Protein AF-A0A522WCZ5-F1 (afdb_monomer_lite)

pLDDT: mean 74.78, std 12.74, range [39.81, 92.44]

Radius of gyration: 22.77 Å; chains: 1; bounding box: 45×47×56 Å

Foldseek 3Di:
DPVVVVLVVVLVVCVVVVQVVCCVVPVNDDPDDPVNSVVVSVVSVVVVVVCVVCVCVPPLPPLVVVVVVVQVVCPPVGDDPVVSCVVCDCCNRPVVVLVVCVVVQQWDDDPPDIGGDPVVVVVLVVVCVVCVVVVHDPPDD

Structure (mmCIF, N/CA/C/O backbone):
data_AF-A0A522WCZ5-F1
#
_entry.id   AF-A0A522WCZ5-F1
#
loop_
_atom_site.group_PDB
_atom_site.id
_atom_site.type_symbol
_atom_site.label_atom_id
_atom_site.label_alt_id
_atom_site.label_comp_id
_atom_site.label_asym_id
_atom_site.label_entity_id
_atom_site.label_seq_id
_atom_site.pdbx_PDB_ins_code
_atom_site.Cartn_x
_atom_site.Cartn_y
_atom_site.Cartn_z
_atom_site.occupancy
_atom_site.B_iso_or_equiv
_atom_site.auth_seq_id
_atom_site.auth_comp_id
_atom_site.auth_asym_id
_atom_site.auth_atom_id
_atom_site.pdbx_PDB_model_num
ATOM 1 N N . MET A 1 1 ? 11.810 3.258 1.754 1.00 39.81 1 MET A N 1
ATOM 2 C CA . MET A 1 1 ? 12.396 3.565 0.423 1.00 39.81 1 MET A CA 1
ATOM 3 C C . MET A 1 1 ? 13.005 2.344 -0.287 1.00 39.81 1 MET A C 1
ATOM 5 O O . MET A 1 1 ? 13.502 2.488 -1.392 1.00 39.81 1 MET A O 1
ATOM 9 N N . THR A 1 2 ? 12.931 1.140 0.289 1.00 40.75 2 THR A N 1
ATOM 10 C CA . THR A 1 2 ? 13.509 -0.110 -0.249 1.00 40.75 2 THR A CA 1
ATOM 11 C C . THR A 1 2 ? 12.568 -0.895 -1.176 1.00 40.75 2 THR A C 1
ATOM 13 O O . THR A 1 2 ? 13.039 -1.578 -2.079 1.00 40.75 2 THR A O 1
ATOM 16 N N . PHE A 1 3 ? 11.245 -0.745 -1.043 1.00 43.84 3 PHE A N 1
ATOM 17 C CA . PHE A 1 3 ? 10.259 -1.483 -1.856 1.00 43.84 3 PHE A CA 1
ATOM 18 C C . PHE A 1 3 ? 10.184 -1.058 -3.333 1.00 43.84 3 PHE A C 1
ATOM 20 O O . PHE A 1 3 ? 9.753 -1.842 -4.170 1.00 43.84 3 PHE A O 1
ATOM 27 N N . ALA A 1 4 ? 10.638 0.151 -3.679 1.00 44.78 4 ALA A N 1
ATOM 28 C CA . ALA A 1 4 ? 10.632 0.632 -5.064 1.00 44.78 4 ALA A CA 1
ATOM 29 C C . ALA A 1 4 ? 11.800 0.083 -5.907 1.00 44.78 4 ALA A C 1
ATOM 31 O O . ALA A 1 4 ? 11.742 0.130 -7.132 1.00 44.78 4 ALA A O 1
ATOM 32 N N . VAL A 1 5 ? 12.851 -0.442 -5.264 1.00 46.78 5 VAL A N 1
ATOM 33 C CA . VAL A 1 5 ? 14.064 -0.939 -5.940 1.00 46.78 5 VAL A CA 1
ATOM 34 C C . VAL A 1 5 ? 13.913 -2.411 -6.349 1.00 46.78 5 VAL A C 1
ATOM 36 O O . VAL A 1 5 ? 14.450 -2.831 -7.372 1.00 46.78 5 VAL A O 1
ATOM 39 N N . ALA A 1 6 ? 13.118 -3.186 -5.607 1.00 49.28 6 ALA A N 1
ATOM 40 C CA . ALA A 1 6 ? 12.895 -4.609 -5.861 1.00 49.28 6 ALA A CA 1
ATOM 41 C C . ALA A 1 6 ? 12.370 -4.948 -7.280 1.00 49.28 6 ALA A C 1
ATOM 43 O O . ALA A 1 6 ? 12.949 -5.839 -7.902 1.00 49.28 6 ALA A O 1
ATOM 44 N N . PRO A 1 7 ? 11.369 -4.249 -7.861 1.00 50.47 7 PRO A N 1
ATOM 45 C CA . PRO A 1 7 ? 10.845 -4.621 -9.181 1.00 50.47 7 PRO A CA 1
ATOM 46 C C . PRO A 1 7 ? 11.799 -4.313 -10.350 1.00 50.47 7 PRO A C 1
ATOM 48 O O . PRO A 1 7 ? 11.602 -4.837 -11.441 1.00 50.47 7 PRO A O 1
ATOM 51 N N . ALA A 1 8 ? 12.839 -3.493 -10.144 1.00 52.66 8 ALA A N 1
ATOM 52 C CA . ALA A 1 8 ? 13.817 -3.148 -11.183 1.00 52.66 8 ALA A CA 1
ATOM 53 C C . ALA A 1 8 ? 15.066 -4.051 -11.170 1.00 52.66 8 ALA A C 1
ATOM 55 O O . ALA A 1 8 ? 15.680 -4.269 -12.212 1.00 52.66 8 ALA A O 1
ATOM 56 N N . VAL A 1 9 ? 15.444 -4.598 -10.009 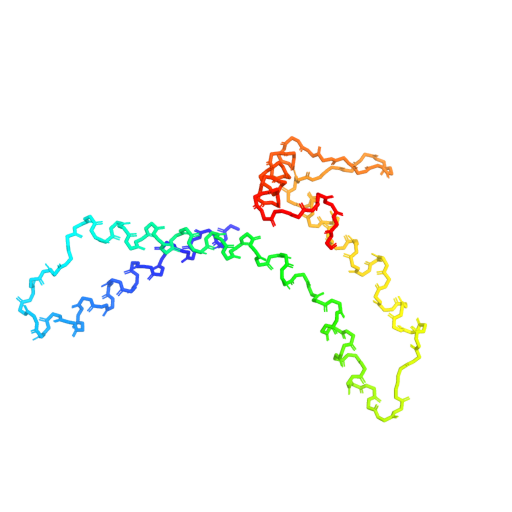1.00 56.28 9 VAL A N 1
ATOM 57 C CA . VAL A 1 9 ? 16.657 -5.429 -9.864 1.00 56.28 9 VAL A CA 1
ATOM 58 C C . VAL A 1 9 ? 16.416 -6.869 -10.321 1.00 56.28 9 VAL A C 1
ATOM 60 O O . VAL A 1 9 ? 17.309 -7.492 -10.893 1.00 56.28 9 VAL A O 1
ATOM 63 N N . ILE A 1 10 ? 15.201 -7.388 -10.130 1.00 58.91 10 ILE A N 1
ATOM 64 C CA . ILE A 1 10 ? 14.852 -8.776 -10.458 1.00 58.91 10 ILE A CA 1
ATOM 65 C C . ILE A 1 10 ? 14.965 -9.064 -11.972 1.00 58.91 10 ILE A C 1
ATOM 67 O O . ILE A 1 10 ? 15.601 -10.058 -12.315 1.00 58.91 10 ILE A O 1
ATOM 71 N N . PRO A 1 11 ? 14.478 -8.212 -12.900 1.00 58.47 11 PRO A N 1
ATOM 72 C CA . PRO A 1 11 ? 14.620 -8.455 -14.340 1.00 58.47 11 PRO A CA 1
ATOM 73 C C . PRO A 1 11 ? 16.074 -8.399 -14.825 1.00 58.47 11 PRO A C 1
ATOM 75 O O . PRO A 1 11 ? 16.472 -9.190 -15.676 1.00 58.47 11 PRO A O 1
ATOM 78 N N . VAL A 1 12 ? 16.883 -7.493 -14.261 1.00 63.16 12 VAL A N 1
ATOM 79 C CA . VAL A 1 12 ? 18.311 -7.349 -14.599 1.00 63.16 12 VAL A CA 1
ATOM 80 C C . VAL A 1 12 ? 19.111 -8.548 -14.090 1.00 63.16 12 VAL A C 1
ATOM 82 O O . VAL A 1 12 ? 19.961 -9.069 -14.808 1.00 63.16 12 VAL A O 1
ATOM 85 N N . PHE A 1 13 ? 18.803 -9.031 -12.884 1.00 63.91 13 PHE A N 1
ATOM 86 C CA . PHE A 1 13 ? 19.403 -10.236 -12.316 1.00 63.91 13 PHE A CA 1
ATOM 87 C C . PHE A 1 13 ? 19.006 -11.493 -13.099 1.00 63.91 13 PHE A C 1
ATOM 89 O O . PHE A 1 13 ? 19.873 -12.290 -13.448 1.00 63.91 13 PHE A O 1
ATOM 96 N N . PHE A 1 14 ? 17.726 -11.638 -13.460 1.00 63.47 14 PHE A N 1
ATOM 97 C CA . PHE A 1 14 ? 17.274 -12.721 -14.335 1.00 63.47 14 PHE A CA 1
ATOM 98 C C . PHE A 1 14 ? 17.982 -12.673 -15.688 1.00 63.47 14 PHE A C 1
ATOM 100 O O . PHE A 1 14 ? 18.445 -13.708 -16.143 1.00 63.47 14 PHE A O 1
ATOM 107 N N . TYR A 1 15 ? 18.151 -11.499 -16.301 1.00 63.44 15 TYR A N 1
ATOM 108 C CA . TYR A 1 15 ? 18.879 -11.368 -17.565 1.00 63.44 15 TYR A CA 1
ATOM 109 C C . TYR A 1 15 ? 20.366 -11.740 -17.430 1.00 63.44 15 TYR A C 1
ATOM 111 O O . TYR A 1 15 ? 20.887 -12.485 -18.258 1.00 63.44 15 TYR A O 1
ATOM 119 N N . ALA A 1 16 ? 21.032 -11.294 -16.359 1.00 66.19 16 ALA A N 1
ATOM 120 C CA . ALA A 1 16 ? 22.437 -11.600 -16.079 1.00 66.19 16 ALA A CA 1
ATOM 121 C C . ALA A 1 16 ? 22.690 -13.089 -15.776 1.00 66.19 16 ALA A C 1
ATOM 123 O O . ALA A 1 16 ? 23.751 -13.606 -16.117 1.00 66.19 16 ALA A O 1
ATOM 124 N N . VAL A 1 17 ? 21.724 -13.780 -15.164 1.00 67.00 17 VAL A N 1
ATOM 125 C CA . VAL A 1 17 ? 21.795 -15.221 -14.860 1.00 67.00 17 VAL A CA 1
ATOM 126 C C . VAL A 1 17 ? 21.334 -16.080 -16.044 1.00 67.00 17 VAL A C 1
ATOM 128 O O . VAL A 1 17 ? 21.859 -17.170 -16.256 1.00 67.00 17 VAL A O 1
ATOM 131 N N . TYR A 1 18 ? 20.392 -15.591 -16.852 1.00 65.19 18 TYR A N 1
ATOM 132 C CA . TYR A 1 18 ? 19.861 -16.298 -18.018 1.00 65.19 18 TYR A CA 1
ATOM 133 C C . TYR A 1 18 ? 20.880 -16.344 -19.167 1.00 65.19 18 TYR A C 1
ATOM 135 O O . TYR A 1 18 ? 21.119 -17.417 -19.715 1.00 65.19 18 TYR A O 1
ATOM 143 N N . LEU A 1 19 ? 21.564 -15.232 -19.470 1.00 61.69 19 LEU A N 1
ATOM 144 C CA . LEU A 1 19 ? 22.585 -15.132 -20.530 1.00 61.69 19 LEU A CA 1
ATOM 145 C C . LEU A 1 19 ? 23.659 -16.245 -20.508 1.00 61.69 19 LEU A C 1
ATOM 147 O O . LEU A 1 19 ? 23.851 -16.881 -21.546 1.00 61.69 19 LEU A O 1
ATOM 151 N N . PRO A 1 20 ? 24.333 -16.548 -19.379 1.00 63.62 20 PRO A N 1
ATOM 152 C CA . PRO A 1 20 ? 25.348 -17.602 -19.330 1.00 63.62 20 PRO A CA 1
ATOM 153 C C . PRO A 1 20 ? 24.773 -19.022 -19.426 1.00 63.62 20 PRO A C 1
ATOM 155 O O . PRO A 1 20 ? 25.512 -19.942 -19.767 1.00 63.62 20 PRO A O 1
ATOM 158 N N . PHE A 1 21 ? 23.478 -19.221 -19.154 1.00 65.81 21 PHE A N 1
ATOM 159 C CA . PHE A 1 21 ? 22.845 -20.545 -19.175 1.00 65.81 21 PHE A CA 1
ATOM 160 C C . PHE A 1 21 ? 22.404 -20.972 -20.585 1.00 65.81 21 PHE A C 1
ATOM 162 O O . PHE A 1 21 ? 22.465 -22.150 -20.927 1.00 65.81 21 PHE A O 1
ATOM 169 N N . ILE A 1 22 ? 22.001 -20.015 -21.427 1.00 60.12 22 ILE A N 1
ATOM 170 C CA . ILE A 1 22 ? 21.601 -20.255 -22.828 1.00 60.12 22 ILE A CA 1
ATOM 171 C C . ILE A 1 22 ? 22.720 -20.000 -23.844 1.00 60.12 22 ILE A C 1
ATOM 173 O O . ILE A 1 22 ? 22.693 -20.616 -24.906 1.00 60.12 22 ILE A O 1
ATOM 177 N N . ALA A 1 23 ? 23.726 -19.170 -23.534 1.00 60.25 23 ALA A N 1
ATOM 178 C CA . ALA A 1 23 ? 24.867 -18.914 -24.424 1.00 60.25 23 ALA A CA 1
ATOM 179 C C . ALA A 1 23 ? 25.568 -20.180 -24.981 1.00 60.25 23 ALA A C 1
ATOM 181 O O . ALA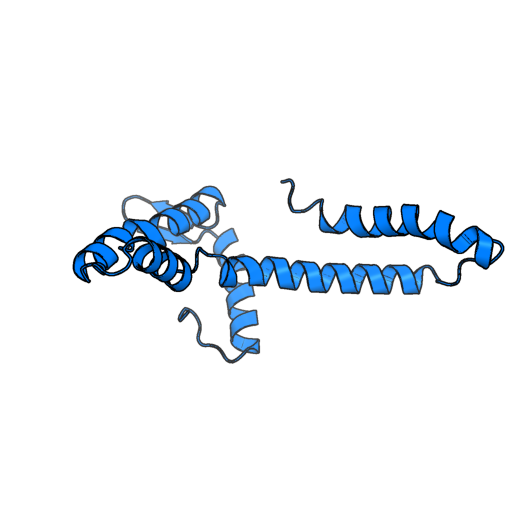 A 1 23 ? 25.939 -20.158 -26.158 1.00 60.25 23 ALA A O 1
ATOM 182 N N . PRO A 1 24 ? 25.710 -21.295 -24.227 1.00 60.50 24 PRO A N 1
ATOM 183 C CA . PRO A 1 24 ? 26.303 -22.530 -24.750 1.00 60.50 24 PRO A CA 1
ATOM 184 C C . PRO A 1 24 ? 25.406 -23.274 -25.750 1.00 60.50 24 PRO A C 1
ATOM 186 O O . PRO A 1 24 ? 25.905 -24.054 -26.554 1.00 60.50 24 PRO A O 1
ATOM 189 N N . ILE A 1 25 ? 24.089 -23.056 -25.694 1.00 64.25 25 ILE A N 1
ATOM 190 C CA . ILE A 1 25 ? 23.086 -23.757 -26.513 1.00 64.25 25 ILE A CA 1
ATOM 191 C C . ILE A 1 25 ? 22.858 -23.016 -27.840 1.00 64.25 25 ILE A C 1
ATOM 193 O O . ILE A 1 25 ? 22.453 -23.616 -28.832 1.00 64.25 25 ILE A O 1
ATOM 197 N N . THR A 1 26 ? 23.137 -21.712 -27.875 1.00 58.47 26 THR A N 1
ATOM 198 C CA . THR A 1 26 ? 22.663 -20.816 -28.937 1.00 58.47 26 THR A CA 1
ATOM 199 C C . THR A 1 26 ? 23.760 -20.128 -29.744 1.00 58.47 26 THR A C 1
ATOM 201 O O . THR A 1 26 ? 23.465 -19.366 -30.665 1.00 58.47 26 THR A O 1
ATOM 204 N N . GLY A 1 27 ? 25.031 -20.353 -29.406 1.00 60.34 27 GLY A N 1
ATOM 205 C CA . GLY A 1 27 ? 26.157 -19.730 -30.107 1.00 60.34 27 GLY A CA 1
ATOM 206 C C . GLY A 1 27 ? 26.255 -18.211 -29.913 1.00 60.34 27 GLY A C 1
ATOM 207 O O . GLY A 1 27 ? 26.929 -17.543 -30.691 1.00 60.34 27 GLY A O 1
ATOM 208 N N . GLY A 1 28 ? 25.597 -17.653 -28.890 1.00 57.84 28 GLY A N 1
ATOM 209 C CA . GLY A 1 28 ? 25.733 -16.242 -28.506 1.00 57.84 28 GLY A CA 1
ATOM 210 C C . GLY A 1 28 ? 24.861 -15.241 -29.275 1.00 57.84 28 GLY A C 1
ATOM 211 O O . GLY A 1 28 ? 25.017 -14.038 -29.069 1.00 57.84 28 GLY A O 1
ATOM 212 N N . ALA A 1 29 ? 23.929 -15.690 -30.121 1.00 57.06 29 ALA A N 1
ATOM 213 C CA . ALA A 1 29 ? 22.973 -14.796 -30.774 1.00 57.06 29 ALA A CA 1
ATOM 214 C C . ALA A 1 29 ? 21.784 -14.476 -29.837 1.00 57.06 29 ALA A C 1
ATOM 216 O O . ALA A 1 29 ? 21.148 -15.402 -29.323 1.00 57.06 29 ALA A O 1
ATOM 217 N N . PRO A 1 30 ? 21.451 -13.193 -29.592 1.00 60.78 30 PRO A N 1
ATOM 218 C CA . PRO A 1 30 ? 20.280 -12.839 -28.797 1.00 60.78 30 PRO A CA 1
ATOM 219 C C . PRO A 1 30 ? 18.992 -13.137 -29.585 1.00 60.78 30 PRO A C 1
ATOM 221 O O . PRO A 1 30 ? 18.782 -12.579 -30.658 1.00 60.78 30 PRO A O 1
ATOM 224 N N . TYR A 1 31 ? 18.120 -14.002 -29.049 1.00 62.47 31 TYR A N 1
ATOM 225 C CA . TYR A 1 31 ? 16.792 -14.288 -29.633 1.00 62.47 31 TYR A CA 1
ATOM 226 C C . TYR A 1 31 ? 15.798 -13.150 -29.442 1.00 62.47 31 TYR A C 1
ATOM 228 O O . TYR A 1 31 ? 14.841 -13.051 -30.201 1.00 62.47 31 TYR A O 1
ATOM 236 N N . PHE A 1 32 ? 16.016 -12.319 -28.423 1.00 64.81 32 PHE A N 1
ATOM 237 C CA . PHE A 1 32 ? 15.115 -11.234 -28.083 1.00 64.81 32 PHE A CA 1
ATOM 238 C C . PHE A 1 32 ? 15.662 -9.908 -28.588 1.00 64.81 32 PHE A C 1
ATOM 240 O O . PHE A 1 32 ? 16.785 -9.503 -28.277 1.00 64.81 32 PHE A O 1
ATOM 247 N N . THR A 1 33 ? 14.833 -9.210 -29.348 1.00 77.31 33 THR A N 1
ATOM 248 C CA . THR A 1 33 ? 15.045 -7.810 -29.686 1.00 77.31 33 THR A CA 1
ATOM 249 C C . THR A 1 33 ? 14.912 -6.939 -28.435 1.00 77.31 33 THR A C 1
ATOM 251 O O . THR A 1 33 ? 14.218 -7.277 -27.473 1.00 77.31 33 THR A O 1
ATOM 254 N N . VAL A 1 34 ? 15.546 -5.763 -28.450 1.00 76.69 34 VAL A N 1
ATOM 255 C CA . VAL A 1 34 ? 15.431 -4.768 -27.363 1.00 76.69 34 VAL A CA 1
ATOM 256 C C . VAL A 1 34 ? 13.962 -4.430 -27.067 1.00 76.69 34 VAL A C 1
ATOM 258 O O . VAL A 1 34 ? 13.594 -4.203 -25.916 1.00 76.69 34 VAL A O 1
ATOM 261 N N . TYR A 1 35 ? 13.112 -4.453 -28.097 1.00 79.00 35 TYR A N 1
ATOM 262 C CA . TYR A 1 35 ? 11.676 -4.224 -27.978 1.00 79.00 35 TYR A CA 1
ATOM 263 C C . TYR A 1 35 ? 10.963 -5.322 -27.187 1.00 79.00 35 TYR A C 1
ATOM 265 O O . TYR A 1 35 ? 10.174 -5.002 -26.305 1.00 79.00 35 TYR A O 1
ATOM 273 N N . GLU A 1 36 ? 11.269 -6.597 -27.434 1.00 78.19 36 GLU A N 1
ATOM 274 C CA . GLU A 1 36 ? 10.670 -7.708 -26.684 1.00 78.19 36 GLU A CA 1
ATOM 275 C C . GLU A 1 36 ? 11.083 -7.671 -25.213 1.00 78.19 36 GLU A C 1
ATOM 277 O O . GLU A 1 36 ? 10.247 -7.865 -24.329 1.00 78.19 36 GLU A O 1
ATOM 282 N N . PHE A 1 37 ? 12.342 -7.326 -24.932 1.00 77.94 37 PHE A N 1
ATOM 283 C CA . PHE A 1 37 ? 12.800 -7.149 -23.557 1.00 77.94 37 PHE A CA 1
ATOM 284 C C . PHE A 1 37 ? 12.069 -5.995 -22.855 1.00 77.94 37 PHE A C 1
ATOM 286 O O . PHE A 1 37 ? 11.621 -6.140 -21.716 1.00 77.94 37 PHE A O 1
ATOM 293 N N . LEU A 1 38 ? 11.882 -4.868 -23.551 1.00 80.88 38 LEU A N 1
ATOM 294 C CA . LEU A 1 38 ? 11.114 -3.736 -23.037 1.00 80.88 38 LEU A CA 1
ATOM 295 C C . LEU A 1 38 ? 9.651 -4.119 -22.769 1.00 80.88 38 LEU A C 1
ATOM 297 O O . LEU A 1 38 ? 9.099 -3.729 -21.740 1.00 80.88 38 LEU A O 1
ATOM 301 N N . SER A 1 39 ? 9.029 -4.904 -23.652 1.00 83.69 39 SER A N 1
ATOM 302 C CA . SER A 1 39 ? 7.659 -5.394 -23.474 1.00 83.69 39 SER A CA 1
ATOM 303 C C . SER A 1 39 ? 7.525 -6.312 -22.260 1.00 83.69 39 SER A C 1
ATOM 305 O O . SER A 1 39 ? 6.605 -6.130 -21.464 1.00 83.69 39 SER A O 1
ATOM 307 N N . VAL A 1 40 ? 8.451 -7.258 -22.074 1.00 84.75 40 VAL A N 1
ATOM 308 C CA . VAL A 1 40 ? 8.468 -8.149 -20.901 1.00 84.75 40 VAL A CA 1
ATOM 309 C C . VAL A 1 40 ? 8.670 -7.350 -19.615 1.00 84.75 40 VAL A C 1
ATOM 311 O O . VAL A 1 40 ? 7.966 -7.579 -18.631 1.00 84.75 40 VAL A O 1
ATOM 314 N N . TYR A 1 41 ? 9.581 -6.374 -19.630 1.00 82.38 41 TYR A N 1
ATOM 315 C CA . TYR A 1 41 ? 9.815 -5.498 -18.487 1.00 82.38 41 TYR A CA 1
ATOM 316 C C . TYR A 1 41 ? 8.571 -4.679 -18.132 1.00 82.38 41 TYR A C 1
ATOM 318 O O . TYR A 1 41 ? 8.165 -4.654 -16.971 1.00 82.38 41 TYR A O 1
ATOM 326 N N . LEU A 1 42 ? 7.931 -4.048 -19.122 1.00 86.19 42 LEU A N 1
ATOM 327 C CA . LEU A 1 42 ? 6.701 -3.281 -18.919 1.00 86.19 42 LEU A CA 1
ATOM 328 C C . LEU A 1 42 ? 5.575 -4.158 -18.371 1.00 86.19 42 LEU A C 1
ATOM 330 O O . LEU A 1 42 ? 4.921 -3.762 -17.410 1.00 86.19 42 LEU A O 1
ATOM 334 N N . LEU A 1 43 ? 5.389 -5.360 -18.919 1.00 87.38 43 LEU A N 1
ATOM 335 C CA . LEU A 1 43 ? 4.386 -6.307 -18.437 1.00 87.38 43 LEU A CA 1
ATOM 336 C C . LEU A 1 43 ? 4.646 -6.708 -16.980 1.00 87.38 43 LEU A C 1
ATOM 338 O O . LEU A 1 43 ? 3.745 -6.628 -16.143 1.00 87.38 43 LEU A O 1
ATOM 342 N N . HIS A 1 44 ? 5.880 -7.105 -16.662 1.00 85.06 44 HIS A N 1
ATOM 343 C CA . HIS A 1 44 ? 6.272 -7.470 -15.303 1.00 85.06 44 HIS A CA 1
ATOM 344 C C . HIS A 1 44 ? 6.067 -6.306 -14.330 1.00 85.06 44 HIS A C 1
ATOM 346 O O . HIS A 1 44 ? 5.522 -6.489 -13.241 1.00 85.06 44 HIS A O 1
ATOM 352 N N . TYR A 1 45 ? 6.456 -5.099 -14.737 1.00 85.56 45 TYR A N 1
ATOM 353 C CA . TYR A 1 45 ? 6.283 -3.889 -13.949 1.00 85.56 45 TYR A CA 1
ATOM 354 C C . TYR A 1 45 ? 4.802 -3.587 -13.688 1.00 85.56 45 TYR A C 1
ATOM 356 O O . TYR A 1 45 ? 4.419 -3.352 -12.543 1.00 85.56 45 TYR A O 1
ATOM 364 N N . SER A 1 46 ? 3.947 -3.667 -14.711 1.00 88.88 46 SER A N 1
ATOM 365 C CA . SER A 1 46 ? 2.501 -3.468 -14.572 1.00 88.88 46 SER A CA 1
ATOM 366 C C . SER A 1 46 ? 1.858 -4.485 -13.627 1.00 88.88 46 SER A C 1
ATOM 368 O O . SER A 1 46 ? 1.083 -4.091 -12.756 1.00 88.88 46 SER A O 1
ATOM 370 N N . ILE A 1 47 ? 2.202 -5.771 -13.746 1.00 86.12 47 ILE A N 1
ATOM 371 C CA . ILE A 1 47 ? 1.687 -6.822 -12.854 1.00 86.12 47 ILE A CA 1
ATOM 372 C C . ILE A 1 47 ? 2.193 -6.613 -11.423 1.00 86.12 47 ILE A C 1
ATOM 374 O O . ILE A 1 47 ? 1.422 -6.736 -10.475 1.00 86.12 47 ILE A O 1
ATOM 378 N N . SER A 1 48 ? 3.462 -6.239 -11.254 1.00 86.75 48 SER A N 1
ATOM 379 C CA . SER A 1 48 ? 4.045 -5.969 -9.936 1.00 86.75 48 SER A CA 1
ATOM 380 C C . SER A 1 48 ? 3.376 -4.777 -9.258 1.00 86.75 48 SER A C 1
ATOM 382 O O . SER A 1 48 ? 3.060 -4.838 -8.074 1.00 86.75 48 SER A O 1
ATOM 384 N N . LEU A 1 49 ? 3.096 -3.703 -10.004 1.00 83.31 49 LEU A N 1
ATOM 385 C CA . LEU A 1 49 ? 2.325 -2.570 -9.495 1.00 83.31 49 LEU A CA 1
ATOM 386 C C . LEU A 1 49 ? 0.897 -2.975 -9.128 1.00 83.31 49 LEU A C 1
ATOM 388 O O . LEU A 1 49 ? 0.417 -2.581 -8.068 1.00 83.31 49 LEU A O 1
ATOM 392 N N . ALA A 1 50 ? 0.231 -3.778 -9.961 1.00 82.50 50 ALA A N 1
ATOM 393 C CA . ALA A 1 50 ? -1.099 -4.296 -9.652 1.00 82.50 50 ALA A CA 1
ATOM 394 C C . ALA A 1 50 ? -1.087 -5.143 -8.368 1.00 82.50 50 ALA A C 1
ATOM 396 O O . ALA A 1 50 ? -1.973 -4.986 -7.527 1.00 82.50 50 ALA A O 1
ATOM 397 N N . TYR A 1 51 ? -0.056 -5.972 -8.176 1.00 80.88 51 TYR A N 1
ATOM 398 C CA . TYR A 1 51 ? 0.152 -6.745 -6.955 1.00 80.88 51 TYR A CA 1
ATOM 399 C C . TYR A 1 51 ? 0.368 -5.834 -5.745 1.00 80.88 51 TYR A C 1
ATOM 401 O O . TYR A 1 51 ? -0.377 -5.939 -4.781 1.00 80.88 51 TYR A O 1
ATOM 409 N N . ILE A 1 52 ? 1.308 -4.886 -5.807 1.00 79.06 52 ILE A N 1
ATOM 410 C CA . ILE A 1 52 ? 1.601 -3.953 -4.704 1.00 79.06 52 ILE A CA 1
ATOM 411 C C . ILE A 1 52 ? 0.371 -3.119 -4.331 1.00 79.06 52 ILE A C 1
ATOM 413 O O . ILE A 1 52 ? 0.148 -2.863 -3.154 1.00 79.06 52 ILE A O 1
ATOM 417 N N . LEU A 1 53 ? -0.438 -2.695 -5.305 1.00 74.19 53 LEU A N 1
ATOM 418 C CA . LEU A 1 53 ? -1.673 -1.950 -5.044 1.00 74.19 53 LEU A CA 1
ATOM 419 C C . LEU A 1 53 ? -2.764 -2.825 -4.415 1.00 74.19 53 LEU A C 1
ATOM 421 O O . LEU A 1 53 ? -3.528 -2.340 -3.583 1.00 74.19 53 LEU A O 1
ATOM 425 N N . SER A 1 54 ? -2.837 -4.097 -4.805 1.00 68.38 54 SER A N 1
ATOM 426 C CA . SER A 1 54 ? -3.836 -5.046 -4.296 1.00 68.38 54 SER A CA 1
ATOM 427 C C . SER A 1 54 ? -3.424 -5.665 -2.959 1.00 68.38 54 SER A C 1
ATOM 429 O O . SER A 1 54 ? -4.274 -6.077 -2.178 1.00 68.38 54 SER A O 1
ATOM 431 N N . TYR A 1 55 ? -2.126 -5.709 -2.667 1.00 69.06 55 TYR A N 1
ATOM 432 C CA . TYR A 1 55 ? -1.575 -6.409 -1.517 1.00 69.06 55 TYR A CA 1
ATOM 433 C C . TYR A 1 55 ? -2.020 -5.815 -0.175 1.00 69.06 55 TYR A C 1
ATOM 435 O O . TYR A 1 55 ? -2.523 -6.585 0.628 1.00 69.06 55 TYR A O 1
ATOM 443 N N . PRO A 1 56 ? -2.004 -4.491 0.079 1.00 60.44 56 PRO A N 1
ATOM 444 C CA . PRO A 1 56 ? -2.582 -3.927 1.301 1.00 60.44 56 PRO A CA 1
ATOM 445 C C . PRO A 1 56 ? -4.081 -4.205 1.462 1.00 60.44 56 PRO A C 1
ATOM 447 O O . PRO A 1 56 ? -4.568 -4.267 2.587 1.00 60.44 56 PRO A O 1
ATOM 450 N N . ALA A 1 57 ? -4.814 -4.380 0.356 1.00 59.94 57 ALA A N 1
ATOM 451 C CA . ALA A 1 57 ? -6.225 -4.758 0.404 1.00 59.94 57 ALA A CA 1
ATOM 452 C C . ALA A 1 57 ? -6.428 -6.234 0.799 1.00 59.94 57 ALA A C 1
ATOM 454 O O . ALA A 1 57 ? -7.512 -6.590 1.246 1.00 59.94 57 ALA A O 1
ATOM 455 N N . ILE A 1 58 ? -5.401 -7.078 0.647 1.00 56.56 58 ILE A N 1
ATOM 456 C CA . ILE A 1 58 ? -5.433 -8.516 0.953 1.00 56.56 58 ILE A CA 1
ATOM 457 C C . ILE A 1 58 ? -4.720 -8.833 2.280 1.00 56.56 58 ILE A C 1
ATOM 459 O O . ILE A 1 58 ? -5.166 -9.693 3.033 1.00 56.56 58 ILE A O 1
ATOM 463 N N . GLU A 1 59 ? -3.618 -8.147 2.574 1.00 49.59 59 GLU A N 1
ATOM 464 C CA . GLU A 1 59 ? -2.682 -8.458 3.657 1.00 49.59 59 GLU A CA 1
ATOM 465 C C . GLU A 1 59 ? -2.770 -7.499 4.849 1.00 49.59 59 GLU A C 1
ATOM 467 O O . GLU A 1 59 ? -1.987 -7.580 5.798 1.00 49.59 59 GLU A O 1
ATOM 472 N N . ALA A 1 60 ? -3.759 -6.605 4.874 1.00 57.72 60 ALA A N 1
ATOM 473 C CA . ALA A 1 60 ? -4.175 -6.084 6.159 1.00 57.72 60 ALA A CA 1
ATOM 474 C C . ALA A 1 60 ? -4.602 -7.284 7.012 1.00 57.72 60 ALA A C 1
ATOM 476 O O . ALA A 1 60 ? -5.647 -7.841 6.699 1.00 57.72 60 ALA A O 1
ATOM 477 N N . VAL A 1 61 ? -3.755 -7.707 7.977 1.00 59.66 61 VAL A N 1
ATOM 478 C CA . VAL A 1 61 ? -3.905 -8.906 8.835 1.00 59.66 61 VAL A CA 1
ATOM 479 C C . VAL A 1 61 ? -5.354 -9.340 8.841 1.00 59.66 61 VAL A C 1
ATOM 481 O O . VAL A 1 61 ? -6.170 -8.686 9.489 1.00 59.66 61 VAL A O 1
ATOM 484 N N . SER A 1 62 ? -5.675 -10.351 8.024 1.00 65.31 62 SER A N 1
ATOM 485 C CA . SER A 1 62 ? -7.067 -10.724 7.801 1.00 65.31 62 SER A CA 1
ATOM 486 C C . SER A 1 62 ? -7.668 -11.016 9.171 1.00 65.31 62 SER A C 1
ATOM 488 O O . SER A 1 62 ? -7.191 -11.948 9.831 1.00 65.31 62 SER A O 1
ATOM 490 N N . PRO A 1 63 ? -8.675 -10.242 9.622 1.00 72.25 63 PRO A N 1
ATOM 491 C CA . PRO A 1 63 ? -9.281 -10.472 10.926 1.00 72.25 63 PRO A CA 1
ATOM 492 C C . PRO A 1 63 ? -9.746 -11.924 11.037 1.00 72.25 63 PRO A C 1
ATOM 494 O O . PRO A 1 63 ? -9.545 -12.570 12.055 1.00 72.25 63 PRO A O 1
ATOM 497 N N . THR A 1 64 ? -10.231 -12.494 9.931 1.00 73.69 64 THR A N 1
ATOM 498 C CA . THR A 1 64 ? -10.615 -13.902 9.813 1.00 73.69 64 THR A CA 1
ATOM 499 C C . THR A 1 64 ? -9.467 -14.870 10.091 1.00 73.69 64 THR A C 1
ATOM 501 O O . THR A 1 64 ? -9.653 -15.822 10.848 1.00 73.69 64 THR A O 1
ATOM 504 N N . LEU A 1 65 ? -8.282 -14.656 9.509 1.00 75.31 65 LEU A N 1
ATOM 505 C CA . LEU A 1 65 ? -7.124 -15.520 9.759 1.00 75.31 65 LEU A CA 1
ATOM 506 C C . LEU A 1 65 ? -6.654 -15.400 11.211 1.00 75.31 65 LEU A C 1
ATOM 508 O O . LEU A 1 65 ? -6.379 -16.410 11.854 1.00 75.31 65 LEU A O 1
ATOM 512 N N . ALA A 1 66 ? -6.602 -14.179 11.740 1.00 77.12 66 ALA A N 1
ATOM 513 C CA . ALA A 1 66 ? -6.192 -13.937 13.115 1.00 77.12 66 ALA A CA 1
ATOM 514 C C . ALA A 1 66 ? -7.171 -14.562 14.126 1.00 77.12 66 ALA A C 1
ATOM 516 O O . ALA A 1 66 ? -6.727 -15.226 15.060 1.00 77.12 66 ALA A O 1
ATOM 517 N N . ILE A 1 67 ? -8.485 -14.447 13.896 1.00 80.19 67 ILE A N 1
ATOM 518 C CA . ILE A 1 67 ? -9.524 -15.123 14.690 1.00 80.19 67 ILE A CA 1
ATOM 519 C C . ILE A 1 67 ? -9.372 -16.644 14.576 1.00 80.19 67 ILE A C 1
ATOM 521 O O . ILE A 1 67 ? -9.406 -17.336 15.587 1.00 80.19 67 ILE A O 1
ATOM 525 N N . SER A 1 68 ? -9.144 -17.176 13.371 1.00 81.81 68 SER A N 1
ATOM 526 C CA . SER A 1 68 ? -8.993 -18.624 13.157 1.00 81.81 68 SER A CA 1
ATOM 527 C C . SER A 1 68 ? -7.783 -19.196 13.898 1.00 81.81 68 SER A C 1
ATOM 529 O O . SER A 1 68 ? -7.872 -20.270 14.484 1.00 81.81 68 SER A O 1
ATOM 531 N N . LEU A 1 69 ? -6.658 -18.474 13.914 1.00 83.25 69 LEU A N 1
ATOM 532 C CA . LEU A 1 69 ? -5.471 -18.854 14.683 1.00 83.25 69 LEU A CA 1
ATOM 533 C C . LEU A 1 69 ? -5.707 -18.740 16.194 1.00 83.25 69 LEU A C 1
ATOM 535 O O . LEU A 1 69 ? -5.243 -19.597 16.943 1.00 83.25 69 LEU A O 1
ATOM 539 N N . LEU A 1 70 ? -6.437 -17.712 16.641 1.00 82.31 70 LEU A N 1
ATOM 540 C CA . LEU A 1 70 ? -6.785 -17.516 18.049 1.00 82.31 70 LEU A CA 1
ATOM 541 C C . LEU A 1 70 ? -7.688 -18.649 18.563 1.00 82.31 70 LEU A C 1
ATOM 543 O O . LEU A 1 70 ? -7.376 -19.273 19.574 1.00 82.31 70 LEU A O 1
ATOM 547 N N . VAL A 1 71 ? -8.754 -18.965 17.823 1.00 85.12 71 VAL A N 1
ATOM 548 C CA . VAL A 1 71 ? -9.674 -20.072 18.125 1.00 85.12 71 VAL A CA 1
ATOM 549 C C . VAL A 1 71 ? -8.953 -21.416 18.017 1.00 85.12 71 VAL A C 1
ATOM 551 O O . VAL A 1 71 ? -9.082 -22.258 18.899 1.00 85.12 71 VAL A O 1
ATOM 554 N N . GLY A 1 72 ? -8.126 -21.608 16.985 1.00 84.69 72 GLY A N 1
ATOM 555 C CA . GLY A 1 72 ? -7.321 -22.819 16.827 1.00 84.69 72 GLY A CA 1
ATOM 556 C C . GLY A 1 72 ? -6.351 -23.051 17.989 1.00 84.69 72 GLY A C 1
ATOM 5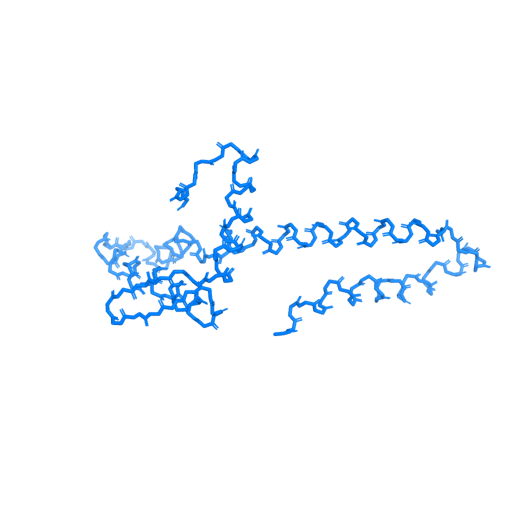57 O O . GLY A 1 72 ? -6.133 -24.192 18.388 1.00 84.69 72 GLY A O 1
ATOM 558 N N . LYS A 1 73 ? -5.807 -21.978 18.579 1.00 85.38 73 LYS A N 1
ATOM 559 C CA . LYS A 1 73 ? -4.943 -22.045 19.764 1.00 85.38 73 LYS A CA 1
ATOM 560 C C . LYS A 1 73 ? -5.712 -22.397 21.044 1.00 85.38 73 LYS A C 1
ATOM 562 O O . LYS A 1 73 ? -5.126 -23.011 21.930 1.00 85.38 73 LYS A O 1
ATOM 567 N N . ALA A 1 74 ? -6.987 -22.026 21.137 1.00 85.06 74 ALA A N 1
ATOM 568 C CA . ALA A 1 74 ? -7.846 -22.344 22.279 1.00 85.06 74 ALA A CA 1
ATOM 569 C C . ALA A 1 74 ? -8.228 -23.836 22.349 1.00 85.06 74 ALA A C 1
ATOM 571 O O . ALA A 1 74 ? -8.566 -24.348 23.412 1.00 85.06 74 ALA A O 1
ATOM 572 N N . GLY A 1 75 ? -8.122 -24.561 21.230 1.00 80.38 75 GLY A N 1
ATOM 573 C CA . GLY A 1 75 ? -8.337 -26.006 21.197 1.00 80.38 75 GLY A CA 1
ATOM 574 C C . GLY A 1 75 ? -9.778 -26.398 21.539 1.00 80.38 75 GLY A C 1
ATOM 575 O O . GLY A 1 75 ? -10.725 -25.763 21.080 1.00 80.38 75 GLY A O 1
ATOM 576 N N . ALA A 1 76 ? -9.949 -27.474 22.314 1.00 78.25 76 ALA A N 1
ATOM 577 C CA . ALA A 1 76 ? -11.265 -28.032 22.641 1.00 78.25 76 ALA A CA 1
ATOM 578 C C . ALA A 1 76 ? -12.099 -27.156 23.596 1.00 78.25 76 ALA A C 1
ATOM 580 O O . ALA A 1 76 ? -13.319 -27.296 23.618 1.00 78.25 76 ALA A O 1
ATOM 581 N N . ASP A 1 77 ? -11.456 -26.254 24.342 1.00 80.56 77 ASP A N 1
ATOM 582 C CA . ASP A 1 77 ? -12.119 -25.390 25.324 1.00 80.56 77 ASP A CA 1
ATOM 583 C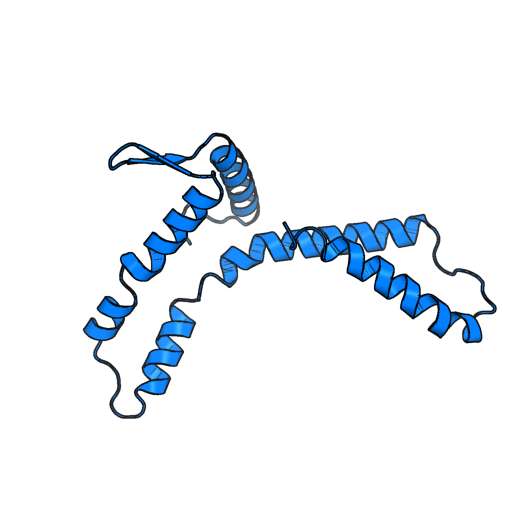 C . ASP A 1 77 ? -12.833 -24.193 24.668 1.00 80.56 77 ASP A C 1
ATOM 585 O O . ASP A 1 77 ? -13.722 -23.590 25.268 1.00 80.56 77 ASP A O 1
ATOM 589 N N . GLY A 1 78 ? -12.502 -23.885 23.407 1.00 79.56 78 GLY A N 1
ATOM 590 C CA . GLY A 1 78 ? -13.068 -22.750 22.679 1.00 79.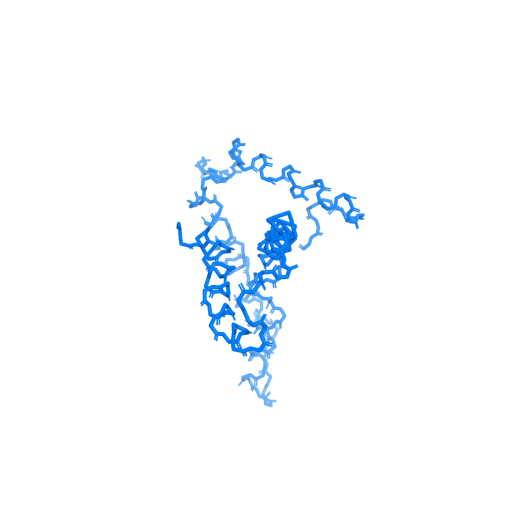56 78 GLY A CA 1
ATOM 591 C C . GLY A 1 78 ? -12.644 -21.395 23.259 1.00 79.56 78 GLY A C 1
ATOM 592 O O . GLY A 1 78 ? -11.833 -21.309 24.177 1.00 79.56 78 GLY A O 1
ATOM 593 N N . LEU A 1 79 ? -13.164 -20.312 22.684 1.00 83.81 79 LEU A N 1
ATOM 594 C CA . LEU A 1 79 ? -12.952 -18.955 23.191 1.00 83.81 79 LEU A CA 1
ATOM 595 C C . LEU A 1 79 ? -14.308 -18.273 23.355 1.00 83.81 79 LEU A C 1
ATOM 597 O O . LEU A 1 79 ? -15.188 -18.450 22.506 1.00 83.81 79 LEU A O 1
ATOM 601 N N . GLU A 1 80 ? -14.476 -17.497 24.423 1.00 85.00 80 GLU A N 1
ATOM 602 C CA . GLU A 1 80 ? -15.693 -16.718 24.623 1.00 85.00 80 GLU A CA 1
ATOM 603 C C . GLU A 1 80 ? -15.783 -15.605 23.571 1.00 85.00 80 GLU A C 1
ATOM 605 O O . GLU A 1 80 ? -14.786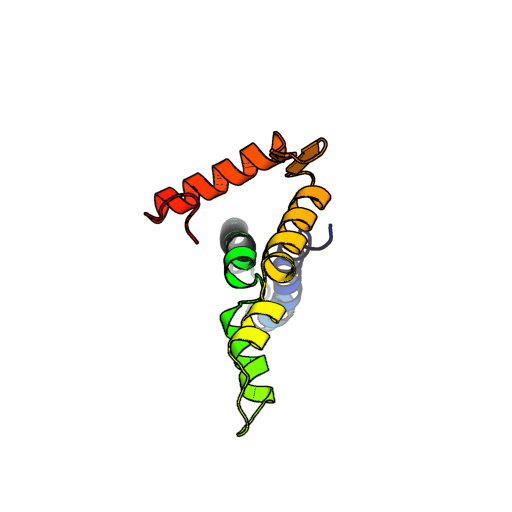 -14.999 23.174 1.00 85.00 80 GLU A O 1
ATOM 610 N N . TYR A 1 81 ? -16.994 -15.349 23.078 1.00 80.38 81 TYR A N 1
ATOM 611 C CA . TYR A 1 81 ? -17.221 -14.384 22.003 1.00 80.38 81 TYR A CA 1
ATOM 612 C C . TYR A 1 81 ? -16.757 -12.967 22.381 1.00 80.38 81 TYR A C 1
ATOM 614 O O . TYR A 1 81 ? -16.157 -12.268 21.559 1.00 80.38 81 TYR A O 1
ATOM 622 N N . ASP A 1 82 ? -16.969 -12.571 23.636 1.00 81.19 82 ASP A N 1
ATOM 623 C CA . ASP A 1 82 ? -16.595 -11.247 24.137 1.00 81.19 82 ASP A CA 1
ATOM 624 C C . ASP A 1 82 ? -15.069 -11.068 24.231 1.00 81.19 82 ASP A C 1
ATOM 626 O O . ASP A 1 82 ? -14.557 -9.981 23.951 1.00 81.19 82 ASP A O 1
ATOM 630 N N . ASP A 1 83 ? -14.321 -12.144 24.494 1.00 78.94 83 ASP A N 1
ATOM 631 C CA . ASP A 1 83 ? -12.852 -12.132 24.481 1.00 78.94 83 ASP A CA 1
ATOM 632 C C . ASP A 1 83 ? -12.295 -11.933 23.063 1.00 78.94 83 ASP A C 1
ATOM 634 O O . ASP A 1 83 ? -11.286 -11.244 22.862 1.00 78.94 83 ASP A O 1
ATOM 638 N N . ILE A 1 84 ? -12.972 -12.485 22.049 1.00 78.94 84 ILE A N 1
ATOM 639 C CA . ILE A 1 84 ? -12.628 -12.253 20.638 1.00 78.94 84 ILE A CA 1
ATOM 640 C C . ILE A 1 84 ? -12.864 -10.779 20.289 1.00 78.94 84 ILE A C 1
ATOM 642 O O . ILE A 1 84 ? -11.994 -10.140 19.691 1.00 78.94 84 ILE A O 1
ATOM 646 N N . LEU A 1 85 ? -14.006 -10.212 20.684 1.00 77.25 85 LEU A N 1
ATOM 647 C CA . LEU A 1 85 ? -14.334 -8.811 20.409 1.00 77.25 85 LEU A CA 1
ATOM 648 C C . LEU A 1 85 ? -13.381 -7.829 21.095 1.00 77.25 85 LEU A C 1
ATOM 650 O O . LEU A 1 85 ? -12.973 -6.851 20.471 1.00 77.25 85 LEU A O 1
ATOM 654 N N . LEU A 1 86 ? -12.980 -8.095 22.340 1.00 73.06 86 LEU A N 1
ATOM 655 C CA . LEU A 1 86 ? -11.978 -7.290 23.045 1.00 73.06 86 LEU A CA 1
ATOM 656 C C . LEU A 1 86 ? -10.619 -7.320 22.334 1.00 73.06 86 LEU A C 1
ATOM 658 O O . LEU A 1 86 ? -9.941 -6.297 22.244 1.00 73.06 86 LEU A O 1
ATOM 662 N N . THR A 1 87 ? -10.241 -8.477 21.790 1.00 70.81 87 THR A N 1
ATOM 663 C CA . THR A 1 87 ? -8.957 -8.669 21.099 1.00 70.81 87 THR A CA 1
ATOM 664 C C . THR A 1 87 ? -8.919 -7.986 19.726 1.00 70.81 87 THR A C 1
ATOM 666 O O . THR A 1 87 ? -7.876 -7.474 19.321 1.00 70.81 87 THR A O 1
ATOM 669 N N . PHE A 1 88 ? -10.049 -7.944 19.012 1.00 72.50 88 PHE A N 1
ATOM 670 C CA . PHE A 1 88 ? -10.165 -7.386 17.655 1.00 72.50 88 PHE A CA 1
ATOM 671 C C . PHE A 1 88 ? -10.952 -6.071 17.577 1.00 72.50 88 PHE A C 1
ATOM 673 O O . PHE A 1 88 ? -11.384 -5.680 16.492 1.00 72.50 88 PHE A O 1
ATOM 680 N N . GLY A 1 89 ? -11.135 -5.382 18.705 1.00 71.19 89 GLY A N 1
ATOM 681 C CA . GLY A 1 89 ? -11.846 -4.106 18.759 1.00 71.19 89 GLY A CA 1
ATOM 682 C C . GLY A 1 89 ? -11.209 -3.009 17.894 1.00 71.19 89 GLY A C 1
ATOM 683 O O . GLY A 1 89 ? -10.109 -3.157 17.353 1.00 71.19 89 GLY A O 1
ATOM 684 N N . ASP A 1 90 ? -11.893 -1.868 17.795 1.00 65.81 90 ASP A N 1
ATOM 685 C CA . ASP A 1 90 ? -11.508 -0.728 16.946 1.00 65.81 90 ASP A CA 1
ATOM 686 C C . ASP A 1 90 ? -10.043 -0.286 17.127 1.00 65.81 90 ASP A C 1
ATOM 688 O O . ASP A 1 90 ? -9.370 0.088 16.163 1.00 65.81 90 ASP A O 1
ATOM 692 N N . ASP A 1 91 ? -9.503 -0.392 18.340 1.00 65.81 91 ASP A N 1
ATOM 693 C CA . ASP A 1 91 ? -8.112 -0.046 18.639 1.00 65.81 91 ASP A CA 1
ATOM 694 C C . ASP A 1 91 ? -7.079 -0.978 17.984 1.00 65.81 91 ASP A C 1
ATOM 696 O O . ASP A 1 91 ? -5.955 -0.547 17.728 1.00 65.81 91 ASP A O 1
ATOM 700 N N . PHE A 1 92 ? -7.429 -2.229 17.680 1.00 69.75 92 PHE A N 1
ATOM 701 C CA . PHE A 1 92 ? -6.526 -3.167 17.011 1.00 69.75 92 PHE A CA 1
ATOM 702 C C . PHE A 1 92 ? -6.565 -3.007 15.487 1.00 69.75 92 PHE A C 1
ATOM 704 O O . PHE A 1 92 ? -5.530 -3.076 14.825 1.00 69.75 92 PHE A O 1
ATOM 711 N N . LEU A 1 93 ? -7.749 -2.764 14.915 1.00 71.31 93 LEU A N 1
ATOM 712 C CA . LEU A 1 93 ? -7.929 -2.728 13.461 1.00 71.31 93 LEU A CA 1
ATOM 713 C C . LEU A 1 93 ? -7.818 -1.320 12.865 1.00 71.31 93 LEU A C 1
ATOM 715 O O . LEU A 1 93 ? -7.208 -1.154 11.808 1.00 71.31 93 LEU A O 1
ATOM 719 N N . LEU A 1 94 ? -8.374 -0.296 13.520 1.00 75.12 94 LEU A N 1
ATOM 720 C CA . LEU A 1 94 ? -8.440 1.062 12.969 1.00 75.12 94 LEU A CA 1
ATOM 721 C C . LEU A 1 94 ? -7.233 1.909 13.359 1.00 75.12 94 LEU A C 1
ATOM 723 O O . LEU A 1 94 ? -6.699 2.640 12.524 1.00 75.12 94 LEU A O 1
ATOM 727 N N . LYS A 1 95 ? -6.776 1.819 14.610 1.00 80.50 95 LYS A N 1
ATOM 728 C CA . LYS A 1 95 ? -5.712 2.693 15.125 1.00 80.50 95 LYS A CA 1
ATOM 729 C C . LYS A 1 95 ? -4.376 2.527 14.390 1.00 80.50 95 LYS A C 1
ATOM 731 O O . LYS A 1 95 ? -3.819 3.559 14.009 1.00 80.50 95 LYS A O 1
ATOM 736 N N . PRO A 1 96 ? -3.879 1.305 14.098 1.00 80.25 96 PRO A N 1
ATOM 737 C CA . PRO A 1 96 ? -2.655 1.151 13.313 1.00 80.25 96 PRO A CA 1
ATOM 738 C C . PRO A 1 96 ? -2.814 1.708 11.897 1.00 80.25 96 PRO A C 1
ATOM 740 O O . PRO A 1 96 ? -1.919 2.369 11.394 1.00 80.25 96 PRO A O 1
ATOM 743 N N . ARG A 1 97 ? -3.992 1.541 11.281 1.00 79.81 97 ARG A N 1
ATOM 744 C CA . ARG A 1 97 ? -4.274 2.042 9.925 1.00 79.81 97 ARG A CA 1
ATOM 745 C C . ARG A 1 97 ? -4.333 3.559 9.857 1.00 79.81 97 ARG A C 1
ATOM 747 O O . ARG A 1 97 ? -3.842 4.156 8.904 1.00 79.81 97 ARG A O 1
ATOM 754 N N . ILE A 1 98 ? -4.924 4.193 10.864 1.00 85.69 98 ILE A N 1
ATOM 755 C CA . ILE A 1 98 ? -4.911 5.650 10.993 1.00 85.69 98 ILE A CA 1
ATOM 756 C C . ILE A 1 98 ? -3.474 6.137 11.185 1.00 85.69 98 ILE A C 1
ATOM 758 O O . ILE A 1 98 ? -3.082 7.110 10.545 1.00 85.69 98 ILE A O 1
ATOM 762 N N . GLN A 1 99 ? -2.682 5.453 12.014 1.00 85.56 99 GLN A N 1
ATOM 763 C CA . GLN A 1 99 ? -1.280 5.804 12.223 1.00 85.56 99 GLN A CA 1
ATOM 764 C C . GLN A 1 99 ? -0.461 5.661 10.932 1.00 85.56 99 GLN A C 1
ATOM 766 O O . GLN A 1 99 ? 0.236 6.604 10.573 1.00 85.56 99 GLN A O 1
ATOM 771 N N . ASP A 1 100 ? -0.643 4.578 10.168 1.00 85.69 100 ASP A N 1
ATOM 772 C CA . ASP A 1 100 ? -0.011 4.384 8.854 1.00 85.69 100 ASP A CA 1
ATOM 773 C C . ASP A 1 100 ? -0.311 5.560 7.903 1.00 85.69 100 ASP A C 1
ATOM 775 O O . ASP A 1 100 ? 0.566 6.039 7.180 1.00 85.69 100 ASP A O 1
ATOM 779 N N . LEU A 1 101 ? -1.554 6.062 7.901 1.00 87.75 101 LEU A N 1
ATOM 780 C CA . LEU A 1 101 ? -1.960 7.203 7.072 1.00 87.75 101 LEU A CA 1
ATOM 781 C C . LEU A 1 101 ? -1.310 8.520 7.515 1.00 87.75 101 LEU A C 1
ATOM 783 O O . LEU A 1 101 ? -0.984 9.348 6.656 1.00 87.75 101 LEU A O 1
ATOM 787 N N . LEU A 1 102 ? -1.137 8.722 8.823 1.00 90.00 102 LEU A N 1
ATOM 788 C CA . LEU A 1 102 ? -0.450 9.888 9.385 1.00 90.00 102 LEU A CA 1
ATOM 789 C C . LEU A 1 102 ? 1.051 9.834 9.069 1.00 90.00 102 LEU A C 1
ATOM 791 O O . LEU A 1 102 ? 1.599 10.805 8.547 1.00 90.00 102 LEU A O 1
ATOM 795 N N . ASP A 1 103 ? 1.689 8.686 9.294 1.00 87.81 103 ASP A N 1
ATOM 796 C CA . ASP A 1 103 ? 3.122 8.473 9.061 1.00 87.81 103 ASP A CA 1
ATOM 797 C C . ASP A 1 103 ? 3.477 8.600 7.570 1.00 87.81 103 ASP A C 1
ATOM 799 O O . ASP A 1 103 ? 4.516 9.154 7.205 1.00 87.81 103 ASP A O 1
ATOM 803 N N . ALA A 1 104 ? 2.578 8.164 6.680 1.00 85.44 104 ALA A N 1
ATOM 804 C CA . ALA A 1 104 ? 2.719 8.331 5.234 1.00 85.44 104 ALA A CA 1
ATOM 805 C C . ALA A 1 104 ? 2.403 9.760 4.733 1.00 85.44 104 ALA A C 1
ATOM 807 O O . ALA A 1 104 ? 2.549 10.047 3.539 1.00 85.44 104 ALA A O 1
ATOM 808 N N . GLY A 1 105 ? 1.940 10.665 5.606 1.00 89.88 105 GLY A N 1
ATOM 809 C CA . GLY A 1 105 ? 1.525 12.027 5.249 1.00 89.88 105 GLY A CA 1
ATOM 810 C C . GLY A 1 105 ? 0.294 12.083 4.334 1.00 89.88 105 GLY A C 1
ATOM 811 O O . GLY A 1 105 ? 0.104 13.045 3.578 1.00 89.88 105 GLY A O 1
ATOM 812 N N . LEU A 1 106 ? -0.528 11.031 4.347 1.00 88.62 106 LEU A N 1
ATOM 813 C CA . LEU A 1 106 ? -1.772 10.925 3.581 1.00 88.62 106 LEU A CA 1
ATOM 814 C C . LEU A 1 106 ? -2.967 11.472 4.371 1.00 88.62 106 LEU A C 1
ATOM 816 O O . LEU A 1 106 ? -3.921 11.971 3.770 1.00 88.62 106 LEU A O 1
ATOM 820 N N . ALA A 1 107 ? -2.882 11.432 5.697 1.00 91.88 107 ALA A N 1
ATOM 821 C CA . ALA A 1 107 ? -3.788 12.093 6.620 1.00 91.88 107 ALA A CA 1
ATOM 822 C C . ALA A 1 107 ? -3.020 13.058 7.531 1.00 91.88 107 ALA A C 1
ATOM 824 O O . ALA A 1 107 ? -1.814 12.933 7.726 1.00 91.88 107 ALA A O 1
ATOM 825 N N . GLU A 1 108 ? -3.734 14.024 8.087 1.00 91.38 108 GLU A N 1
ATOM 826 C CA . GLU A 1 108 ? -3.257 14.941 9.113 1.00 91.38 108 GLU A CA 1
ATOM 827 C C . GLU A 1 108 ? -4.255 14.941 10.274 1.00 91.38 108 GLU A C 1
ATOM 829 O O . GLU A 1 108 ? -5.457 14.725 10.091 1.00 91.38 108 GLU A O 1
ATOM 834 N N . LYS A 1 109 ? -3.748 15.157 11.487 1.00 91.62 109 LYS A N 1
ATOM 835 C CA . LYS A 1 109 ? -4.569 15.236 12.692 1.00 91.62 109 LYS A CA 1
ATOM 836 C C . LYS A 1 109 ? -4.592 16.676 13.184 1.00 91.62 109 LYS A C 1
ATOM 838 O O . LYS A 1 109 ? -3.546 17.242 13.492 1.00 91.62 109 LYS A O 1
ATOM 843 N N . THR A 1 110 ? -5.781 17.259 13.294 1.00 89.00 110 THR A N 1
ATOM 844 C CA . THR A 1 110 ? -5.989 18.594 13.868 1.00 89.00 110 THR A CA 1
ATOM 845 C C . THR A 1 110 ? -6.935 18.474 15.059 1.00 89.00 110 THR A C 1
ATOM 847 O O . THR A 1 110 ? -8.148 18.323 14.907 1.00 89.00 110 THR A O 1
ATOM 850 N N . GLY A 1 111 ? -6.374 18.487 16.273 1.00 87.19 111 GLY A N 1
ATOM 851 C CA . GLY A 1 111 ? -7.129 18.218 17.500 1.00 87.19 111 GLY A CA 1
ATOM 852 C C . GLY A 1 111 ? -7.711 16.799 17.505 1.00 87.19 111 GLY A C 1
ATOM 853 O O . GLY A 1 111 ? -6.965 15.822 17.417 1.00 87.19 111 GLY A O 1
ATOM 854 N N . ASN A 1 112 ? -9.042 16.696 17.579 1.00 86.50 112 ASN A N 1
ATOM 855 C CA . ASN A 1 112 ? -9.781 15.427 17.520 1.00 86.50 112 ASN A CA 1
ATOM 856 C C . ASN A 1 112 ? -10.241 15.030 16.108 1.00 86.50 112 ASN A C 1
ATOM 858 O O . ASN A 1 112 ? -10.891 14.001 15.953 1.00 86.50 112 ASN A O 1
ATOM 862 N N . TYR A 1 113 ? -9.905 15.813 15.082 1.00 87.75 113 TYR A N 1
ATOM 863 C CA . TYR A 1 113 ? -10.306 15.532 13.707 1.00 87.75 113 TYR A CA 1
ATOM 864 C C . TYR A 1 113 ? -9.141 14.971 12.896 1.00 87.75 113 TYR A C 1
ATOM 866 O O . TYR A 1 113 ? -7.996 15.404 13.044 1.00 87.75 113 TYR A O 1
ATOM 874 N N . ILE A 1 114 ? -9.456 14.018 12.020 1.00 88.81 114 ILE A N 1
ATOM 875 C CA . ILE A 1 114 ? -8.537 13.481 11.017 1.00 88.81 114 ILE A CA 1
ATOM 876 C C . ILE A 1 114 ? -9.012 13.985 9.654 1.00 88.81 114 ILE A C 1
ATOM 878 O O . ILE A 1 114 ? -10.144 13.712 9.253 1.00 88.81 114 ILE A O 1
ATOM 882 N N . SER A 1 115 ? -8.157 14.714 8.941 1.00 90.56 115 SER A N 1
ATOM 883 C CA . SER A 1 115 ? -8.400 15.157 7.567 1.00 90.56 115 SER A CA 1
ATOM 884 C C . SER A 1 115 ? -7.421 14.493 6.604 1.00 90.56 115 SER A C 1
ATOM 886 O O . SER A 1 115 ? -6.296 14.150 6.950 1.00 90.56 115 SER A O 1
ATOM 888 N N . ILE A 1 116 ? -7.856 14.279 5.363 1.00 90.62 116 ILE A N 1
ATOM 889 C CA . ILE A 1 116 ? -6.989 13.767 4.299 1.00 90.62 116 ILE A CA 1
ATOM 890 C C . ILE A 1 116 ? -6.212 14.933 3.674 1.00 90.62 116 ILE A C 1
ATOM 892 O O . ILE A 1 116 ? -6.806 15.924 3.231 1.00 90.62 116 ILE A O 1
ATOM 896 N N . THR A 1 117 ? -4.894 14.771 3.543 1.00 92.44 117 THR A N 1
ATOM 897 C CA . THR A 1 117 ? -4.020 15.751 2.885 1.00 92.44 117 THR A CA 1
ATOM 898 C C . THR A 1 117 ? -4.242 15.761 1.370 1.00 92.44 117 THR A C 1
ATOM 900 O O . THR A 1 117 ? -4.768 14.814 0.786 1.00 92.44 117 THR A O 1
ATOM 903 N N . ASN A 1 118 ? -3.764 16.788 0.660 1.00 90.38 118 ASN A N 1
ATOM 904 C CA . ASN A 1 118 ? -3.844 16.822 -0.810 1.00 90.38 118 ASN A CA 1
ATOM 905 C C . ASN A 1 118 ? -3.157 15.615 -1.485 1.00 90.38 118 ASN A C 1
ATOM 907 O O . ASN A 1 118 ? -3.571 15.193 -2.566 1.00 90.38 118 ASN A O 1
ATOM 911 N N . ARG A 1 119 ? -2.128 15.032 -0.850 1.00 88.25 119 ARG A N 1
ATOM 912 C CA . ARG A 1 119 ? -1.483 13.796 -1.323 1.00 88.25 119 ARG A CA 1
ATOM 913 C C . ARG A 1 119 ? -2.404 12.593 -1.134 1.00 88.25 119 ARG A C 1
ATOM 915 O O . ARG A 1 119 ? -2.605 11.844 -2.089 1.00 88.25 119 ARG A O 1
ATOM 922 N N . GLY A 1 120 ? -3.022 12.473 0.041 1.00 87.06 120 GLY A N 1
ATOM 923 C CA . GLY A 1 120 ? -4.025 11.447 0.315 1.00 87.06 120 GLY A CA 1
ATOM 924 C C . GLY A 1 120 ? -5.241 11.542 -0.608 1.00 87.06 120 GLY A C 1
ATOM 925 O O . GLY A 1 120 ? -5.692 10.514 -1.101 1.00 87.06 120 GLY A O 1
ATOM 926 N N . LYS A 1 121 ? -5.709 12.752 -0.958 1.00 90.06 121 LYS A N 1
ATOM 927 C CA . LYS A 1 121 ? -6.824 12.937 -1.912 1.00 90.06 121 LYS A CA 1
ATOM 928 C C . LYS A 1 121 ? -6.508 12.352 -3.285 1.00 90.06 121 LYS A C 1
ATOM 930 O O . LYS A 1 121 ? -7.358 11.686 -3.868 1.00 90.06 121 LYS A O 1
ATOM 935 N N . ARG A 1 122 ? -5.293 12.578 -3.801 1.00 88.88 122 ARG A N 1
ATOM 936 C CA . ARG A 1 122 ? -4.870 12.026 -5.101 1.00 88.88 122 ARG A CA 1
ATOM 937 C C . ARG A 1 122 ? -4.809 10.504 -5.074 1.00 88.88 122 ARG A C 1
ATOM 939 O O . ARG A 1 122 ? -5.308 9.865 -5.992 1.00 88.88 122 ARG A O 1
ATOM 946 N N . LEU A 1 123 ? -4.246 9.931 -4.011 1.00 86.06 123 LEU A N 1
ATOM 947 C CA . LEU A 1 123 ? -4.176 8.480 -3.857 1.00 86.06 123 LEU A CA 1
ATOM 948 C C . LEU A 1 123 ? -5.576 7.860 -3.722 1.00 86.06 123 LEU A C 1
ATOM 950 O O . LEU A 1 123 ? -5.902 6.910 -4.430 1.00 86.06 123 LEU A O 1
ATOM 954 N N . ALA A 1 124 ? -6.423 8.438 -2.868 1.00 87.19 124 ALA A N 1
ATOM 955 C CA . ALA A 1 124 ? -7.806 8.010 -2.688 1.00 87.19 124 ALA A CA 1
ATOM 956 C C . ALA A 1 124 ? -8.594 8.084 -4.002 1.00 87.19 124 ALA A C 1
ATOM 958 O O . ALA A 1 124 ? -9.349 7.168 -4.320 1.00 87.19 124 ALA A O 1
ATOM 959 N N . TRP A 1 125 ? -8.378 9.131 -4.804 1.00 87.69 125 TRP A N 1
ATOM 960 C CA . TRP A 1 125 ? -8.989 9.253 -6.124 1.00 87.69 125 TRP A CA 1
ATOM 961 C C . TRP A 1 125 ? -8.605 8.088 -7.047 1.00 87.69 125 TRP A C 1
ATOM 963 O O . TRP A 1 125 ? -9.503 7.491 -7.639 1.00 87.69 125 TRP A O 1
ATOM 973 N N . CYS A 1 126 ? -7.324 7.703 -7.113 1.00 83.69 126 CYS A N 1
ATOM 974 C CA . CYS A 1 126 ? -6.881 6.546 -7.900 1.00 83.69 126 CYS A CA 1
ATOM 975 C C . CYS A 1 126 ? -7.601 5.256 -7.473 1.00 83.69 126 CYS A C 1
ATOM 977 O O . CYS A 1 126 ? -8.151 4.548 -8.316 1.00 83.69 126 CYS A O 1
ATOM 979 N N . PHE A 1 127 ? -7.665 4.981 -6.165 1.00 81.12 127 PHE A N 1
ATOM 980 C CA . PHE A 1 127 ? -8.360 3.799 -5.642 1.00 81.12 127 PHE A CA 1
ATOM 981 C C . PHE A 1 127 ? -9.862 3.815 -5.939 1.00 81.12 127 PHE A C 1
ATOM 983 O O . PHE A 1 127 ? -10.429 2.778 -6.279 1.00 81.12 127 PHE A O 1
ATOM 990 N N . ILE A 1 128 ? -10.512 4.979 -5.857 1.00 84.00 128 ILE A N 1
ATOM 991 C CA . ILE A 1 128 ? -11.929 5.124 -6.209 1.00 84.00 128 ILE A CA 1
ATOM 992 C C . ILE A 1 128 ? -12.155 4.800 -7.689 1.00 84.00 128 ILE A C 1
ATOM 994 O O . ILE A 1 128 ? -13.126 4.114 -8.003 1.00 84.00 128 ILE A O 1
ATOM 998 N N . GLN A 1 129 ? -11.276 5.245 -8.593 1.00 84.00 129 GLN A N 1
ATOM 999 C CA . GLN A 1 129 ? -11.407 4.907 -10.015 1.00 84.00 129 GLN A CA 1
ATOM 1000 C C . GLN A 1 129 ? -11.237 3.405 -10.261 1.00 84.00 129 GLN A C 1
ATOM 1002 O O . GLN A 1 129 ? -12.052 2.816 -10.968 1.00 84.00 129 GLN A O 1
ATOM 1007 N N . ILE A 1 130 ? -10.246 2.767 -9.627 1.00 81.38 130 ILE A N 1
ATOM 1008 C CA . ILE A 1 130 ? -10.047 1.312 -9.726 1.00 81.38 130 ILE A CA 1
ATOM 1009 C C . ILE A 1 130 ? -11.287 0.567 -9.216 1.00 81.38 130 ILE A C 1
ATOM 1011 O O . ILE A 1 130 ? -11.799 -0.320 -9.892 1.00 81.38 130 ILE A O 1
ATOM 1015 N N . ARG A 1 131 ? -11.835 0.958 -8.060 1.00 78.00 131 ARG A N 1
ATOM 1016 C CA . ARG A 1 131 ? -13.056 0.341 -7.518 1.00 78.00 131 ARG A CA 1
ATOM 1017 C C . ARG A 1 131 ? -14.260 0.493 -8.444 1.00 78.00 131 ARG A C 1
ATOM 1019 O O . ARG A 1 131 ? -15.015 -0.459 -8.606 1.00 78.00 131 ARG A O 1
ATOM 1026 N N . ARG A 1 132 ? -14.431 1.670 -9.054 1.00 82.69 132 ARG A N 1
ATOM 1027 C CA . ARG A 1 132 ? -15.507 1.927 -10.023 1.00 82.69 132 ARG A CA 1
ATOM 1028 C C . ARG A 1 132 ? -15.372 1.050 -11.260 1.00 82.69 132 ARG A C 1
ATOM 1030 O O . ARG A 1 132 ? -16.375 0.510 -11.708 1.00 82.69 132 ARG A O 1
ATOM 1037 N N . LEU A 1 133 ? -14.150 0.873 -11.766 1.00 82.56 133 LEU A N 1
ATOM 1038 C CA . LEU A 1 133 ? -13.868 -0.051 -12.866 1.00 82.56 133 LEU A CA 1
ATOM 1039 C C . LEU A 1 133 ? -14.280 -1.489 -12.508 1.00 82.56 133 LEU A C 1
ATOM 1041 O O . LEU A 1 133 ? -14.838 -2.195 -13.338 1.00 82.56 133 LEU A O 1
ATOM 1045 N N . LEU A 1 134 ? -14.050 -1.898 -11.258 1.00 79.06 134 LEU A N 1
ATOM 1046 C CA . LEU A 1 134 ? -14.425 -3.214 -10.733 1.00 79.06 134 LEU A CA 1
ATOM 1047 C C . LEU A 1 134 ? -15.917 -3.339 -10.362 1.00 79.06 134 LEU A C 1
ATOM 1049 O O . LEU A 1 134 ? -16.334 -4.394 -9.894 1.00 79.06 134 LEU A O 1
ATOM 1053 N N . GLY A 1 135 ? -16.725 -2.284 -10.524 1.00 82.88 135 GLY A N 1
ATOM 1054 C CA . GLY A 1 135 ? -18.147 -2.286 -10.159 1.00 82.88 135 GLY A CA 1
ATOM 1055 C C . GLY A 1 135 ? -18.421 -2.284 -8.648 1.00 82.88 135 GLY A C 1
ATOM 1056 O O . GLY A 1 135 ? -19.539 -2.573 -8.225 1.00 82.88 135 GLY A O 1
ATOM 1057 N N . LEU A 1 136 ? -17.424 -1.960 -7.820 1.00 76.25 136 LEU A N 1
ATOM 1058 C CA . LEU A 1 136 ? -17.539 -1.977 -6.362 1.00 76.25 136 LEU A CA 1
ATOM 1059 C C . LEU A 1 136 ? -17.901 -0.589 -5.797 1.00 76.25 136 LEU A C 1
ATOM 1061 O O . LEU A 1 136 ? -17.357 0.428 -6.243 1.00 76.25 136 LEU A O 1
ATOM 1065 N N . PRO A 1 137 ? -18.761 -0.515 -4.763 1.00 74.50 137 PRO A N 1
ATOM 1066 C CA . PRO A 1 137 ? -19.091 0.743 -4.102 1.00 74.50 137 PRO A CA 1
ATOM 1067 C C . PRO A 1 137 ? -17.878 1.335 -3.366 1.00 74.50 137 PRO A C 1
ATOM 1069 O O . PRO A 1 137 ? -17.082 0.627 -2.745 1.00 74.50 137 PRO A O 1
ATOM 1072 N N . ALA A 1 138 ? -17.743 2.661 -3.410 1.00 68.06 138 ALA A N 1
ATOM 1073 C CA . ALA A 1 138 ? -16.692 3.367 -2.682 1.00 68.06 138 ALA A CA 1
ATOM 1074 C C . ALA A 1 138 ? -16.912 3.256 -1.162 1.00 68.06 138 ALA A C 1
ATOM 1076 O O . ALA A 1 138 ? -18.024 3.455 -0.679 1.00 68.06 138 ALA A O 1
ATOM 1077 N N . GLY A 1 139 ? -15.846 2.952 -0.414 1.00 63.44 139 GLY A N 1
ATOM 1078 C CA . GLY A 1 139 ? -15.864 2.955 1.054 1.00 63.44 139 GLY A CA 1
ATOM 1079 C C . GLY A 1 139 ? -16.508 1.739 1.733 1.00 63.44 139 GLY A C 1
ATOM 1080 O O . GLY A 1 139 ? -16.636 1.757 2.948 1.00 63.44 139 GLY A O 1
ATOM 1081 N N . LYS A 1 140 ? -16.899 0.691 0.993 1.00 56.06 140 LYS A N 1
ATOM 1082 C CA . LYS A 1 140 ? -17.417 -0.567 1.567 1.00 56.06 140 LYS A CA 1
ATOM 1083 C C . LYS A 1 140 ? -16.486 -1.732 1.250 1.00 56.06 140 LYS A C 1
ATOM 1085 O O . LYS A 1 140 ? -16.535 -2.251 0.133 1.00 56.06 140 LYS A O 1
ATOM 1090 N N . GLY A 1 141 ? -15.618 -2.091 2.193 1.00 53.81 141 GLY A N 1
ATOM 1091 C CA . GLY A 1 141 ? -14.698 -3.232 2.150 1.00 53.81 141 GLY A CA 1
ATOM 1092 C C . GLY A 1 141 ? -14.265 -3.607 3.552 1.00 53.81 141 GLY A C 1
ATOM 1093 O O . GLY A 1 141 ? -14.284 -2.686 4.397 1.00 53.81 141 GLY A O 1
#

Secondary structure (DSSP, 8-state):
--TTTHHHHHHHHHHHHHHHHHHHHHTT--SS-HHHHHHHHHHHHHHHHHHHHHHHHHHS--HHHHHHHHHHHHGGG---HHHHHHHTSHHHHHHHHHHHHHHTTSEEEETTEEEE-HHHHHHHHHHHHHHHHTTPPTT--

Sequence (141 aa):
MTFAVAPAVIPVFFYAVYLPFIAPITGGAPYFTVYEFLSVYLLHYSISLAYILSYPAIEAVSPTLAISLLVGKAGADGLEYDDILLTFGDDFLLKPRIQDLLDAGLAEKTGNYISITNRGKRLAWCFIQIRRLLGLPAGKG